Protein AF-A0A520H665-F1 (afdb_monomer_lite)

pLDDT: mean 71.37, std 11.19, range [37.34, 89.44]

Sequence (104 aa):
MSDFVAGIAARHDAAALAMRAAFPVAARFAPADLRLRAATRGPVSSRAQTAGPKHFSPADPGINPTAGWDPMDADAEPSGFIDPLAAAHADGYAAASGSMNPDG

Radius of gyration: 27.1 Å; chains: 1; bounding box: 51×68×56 Å

Foldseek 3Di:
DDPPDDDPVVVVVVVVVVVCVVCVPDDDPDPDPVVVVCVVDPPPDPPPDPDDPPDDQDPDNPDDVCVVPDPPPPPDDDDDDDDPVVVVVVVVVVVVVVPPDPDD

Secondary structure (DSSP, 8-state):
-------HHHHHHHHHHHHHHHS---S------HHHHHHHS--S------SS------S-TT--TTTT--TT-TTPPPPPPP-HHHHHHHHHHHHHHTT--S--

Structure (mmCIF, N/CA/C/O backbone):
data_AF-A0A520H665-F1
#
_entry.id   AF-A0A520H665-F1
#
loop_
_atom_site.group_PDB
_atom_site.id
_atom_site.type_symbol
_atom_site.label_atom_id
_atom_site.label_alt_id
_atom_site.label_comp_id
_atom_site.label_asym_id
_atom_site.label_entity_id
_atom_site.label_seq_id
_atom_site.pdbx_PDB_ins_code
_atom_site.Cartn_x
_atom_site.Cartn_y
_atom_site.Cartn_z
_atom_site.occupancy
_atom_site.B_iso_or_equiv
_atom_site.auth_seq_id
_atom_site.auth_comp_id
_atom_site.auth_asym_id
_atom_site.auth_atom_id
_atom_site.pdbx_PDB_model_num
ATOM 1 N N . MET A 1 1 ? 29.402 -38.391 -32.158 1.00 37.34 1 MET A N 1
ATOM 2 C CA . MET A 1 1 ? 29.664 -38.014 -30.757 1.00 37.34 1 MET A CA 1
ATOM 3 C C . MET A 1 1 ? 28.511 -37.146 -30.291 1.00 37.34 1 MET A C 1
ATOM 5 O O . MET A 1 1 ? 28.258 -36.130 -30.918 1.00 37.34 1 MET A O 1
ATOM 9 N N . SER A 1 2 ? 27.751 -37.598 -29.299 1.00 54.31 2 SER A N 1
ATOM 10 C CA . SER A 1 2 ? 26.657 -36.842 -28.684 1.00 54.31 2 SER A CA 1
ATOM 11 C C . SER A 1 2 ? 27.227 -35.932 -27.597 1.00 54.31 2 SER A C 1
ATOM 13 O O . SER A 1 2 ? 27.725 -36.445 -26.594 1.00 54.31 2 SER A O 1
ATOM 15 N N . ASP A 1 3 ? 27.151 -34.616 -27.788 1.00 65.38 3 ASP A N 1
ATOM 16 C CA . ASP A 1 3 ? 27.547 -33.644 -26.768 1.00 65.38 3 ASP A CA 1
ATOM 17 C C . ASP A 1 3 ? 26.492 -33.621 -25.662 1.00 65.38 3 ASP A C 1
ATOM 19 O O . ASP A 1 3 ? 25.479 -32.924 -25.719 1.00 65.38 3 ASP A O 1
ATOM 23 N N . PHE A 1 4 ? 26.713 -34.452 -24.648 1.00 63.69 4 PHE A N 1
ATOM 24 C CA . PHE A 1 4 ? 25.998 -34.363 -23.387 1.00 63.69 4 PHE A CA 1
ATOM 25 C C . PHE A 1 4 ? 26.362 -33.030 -22.722 1.00 63.69 4 PHE A C 1
ATOM 27 O O . PHE A 1 4 ? 27.456 -32.866 -22.183 1.00 63.69 4 PHE A O 1
ATOM 34 N N . VAL A 1 5 ? 25.446 -32.063 -22.773 1.00 63.03 5 VAL A N 1
ATOM 35 C CA . VAL A 1 5 ? 25.595 -30.792 -22.059 1.00 63.03 5 VAL A CA 1
ATOM 36 C C . VAL A 1 5 ? 25.197 -31.022 -20.607 1.00 63.03 5 VAL A C 1
ATOM 38 O O . VAL A 1 5 ? 24.016 -31.091 -20.264 1.00 63.03 5 VAL A O 1
ATOM 41 N N . ALA A 1 6 ? 26.199 -31.179 -19.748 1.00 58.31 6 ALA A N 1
ATOM 42 C CA . ALA A 1 6 ? 25.980 -31.292 -18.319 1.00 58.31 6 ALA A CA 1
ATOM 43 C C . ALA A 1 6 ? 25.368 -29.998 -17.755 1.00 58.31 6 ALA A C 1
ATOM 45 O O . ALA A 1 6 ? 25.927 -28.912 -17.892 1.00 58.31 6 ALA A O 1
ATOM 46 N N . GLY A 1 7 ? 24.270 -30.160 -17.015 1.00 48.03 7 GLY A N 1
ATOM 47 C CA . GLY A 1 7 ? 23.955 -29.312 -15.874 1.00 48.03 7 GLY A CA 1
ATOM 48 C C . GLY A 1 7 ? 23.041 -28.127 -16.161 1.00 48.03 7 GLY A C 1
ATOM 49 O O . GLY A 1 7 ? 23.341 -27.232 -16.943 1.00 48.03 7 GLY A O 1
ATOM 50 N N . ILE A 1 8 ? 21.962 -28.067 -15.383 1.00 55.09 8 ILE A N 1
ATOM 51 C CA . ILE A 1 8 ? 21.081 -26.909 -15.163 1.00 55.09 8 ILE A CA 1
ATOM 52 C C . ILE A 1 8 ? 21.864 -25.578 -15.031 1.00 55.09 8 ILE A C 1
ATOM 54 O O . ILE A 1 8 ? 21.346 -24.531 -15.409 1.00 55.09 8 ILE A O 1
ATOM 58 N N . ALA A 1 9 ? 23.127 -25.621 -14.587 1.00 56.25 9 ALA A N 1
ATOM 59 C CA . ALA A 1 9 ? 24.052 -24.488 -14.543 1.00 56.25 9 ALA A CA 1
ATOM 60 C C . ALA A 1 9 ? 24.290 -23.808 -15.910 1.00 56.25 9 ALA A C 1
ATOM 62 O O . ALA A 1 9 ? 24.184 -22.590 -16.000 1.00 56.25 9 ALA A O 1
ATOM 63 N N . ALA A 1 10 ? 24.501 -24.563 -16.996 1.00 55.84 10 ALA A N 1
ATOM 64 C CA . ALA A 1 10 ? 24.707 -23.972 -18.325 1.00 55.84 10 ALA A CA 1
ATOM 65 C C . ALA A 1 10 ? 23.440 -23.262 -18.845 1.00 55.84 10 ALA A C 1
ATOM 67 O O . ALA A 1 10 ? 23.511 -22.235 -19.521 1.00 55.84 10 ALA A O 1
ATOM 68 N N . ARG A 1 11 ? 22.254 -23.775 -18.481 1.00 59.81 11 ARG A N 1
ATOM 69 C CA . ARG A 1 11 ? 20.965 -23.136 -18.794 1.00 59.81 11 ARG A CA 1
ATOM 70 C C . ARG A 1 11 ? 20.741 -21.874 -17.960 1.00 59.81 11 ARG A C 1
ATOM 72 O O . ARG A 1 11 ? 20.143 -20.926 -18.462 1.00 59.81 11 ARG A O 1
ATOM 79 N N . HIS A 1 12 ? 21.214 -21.862 -16.716 1.00 64.69 12 HIS A N 1
ATOM 80 C CA . HIS A 1 12 ? 21.139 -20.698 -15.840 1.00 64.69 12 HIS A CA 1
ATOM 81 C C . HIS A 1 12 ? 21.954 -19.526 -16.400 1.00 64.69 12 HIS A C 1
ATOM 83 O O . HIS A 1 12 ? 21.441 -18.413 -16.462 1.00 64.69 12 HIS A O 1
ATOM 89 N N . ASP A 1 13 ? 23.164 -19.777 -16.903 1.00 70.12 13 ASP A N 1
ATOM 90 C CA . ASP A 1 13 ? 23.991 -18.728 -17.512 1.00 70.12 13 ASP A CA 1
ATOM 91 C C . ASP A 1 13 ? 23.361 -18.169 -18.795 1.00 70.12 13 ASP A C 1
ATOM 93 O O . ASP A 1 13 ? 23.298 -16.953 -18.987 1.00 70.12 13 ASP A O 1
ATOM 97 N N . ALA A 1 14 ? 22.802 -19.039 -19.642 1.00 75.00 14 ALA A N 1
ATOM 98 C CA . ALA A 1 14 ? 22.069 -18.617 -20.836 1.00 75.00 14 ALA A CA 1
ATOM 99 C C . ALA A 1 14 ? 20.817 -17.786 -20.490 1.00 75.00 14 ALA A C 1
ATOM 101 O O . ALA A 1 14 ? 20.555 -16.762 -21.123 1.00 75.00 14 ALA A O 1
ATOM 102 N N . ALA A 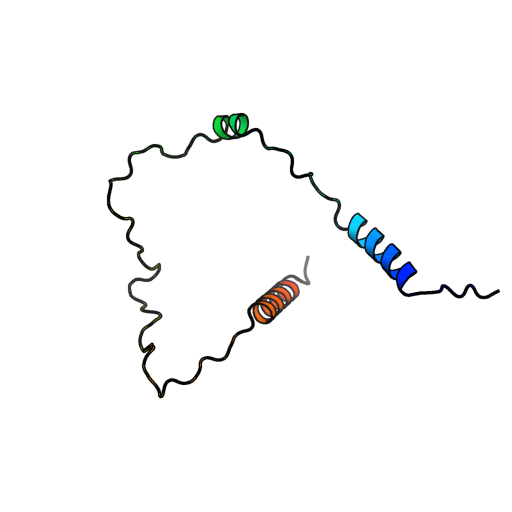1 15 ? 20.064 -18.187 -19.461 1.00 74.50 15 ALA A N 1
ATOM 103 C CA . ALA A 1 15 ? 18.899 -17.447 -18.981 1.00 74.50 15 ALA A CA 1
ATOM 104 C C . ALA A 1 15 ? 19.287 -16.091 -18.367 1.00 74.50 15 ALA A C 1
ATOM 106 O O . ALA A 1 15 ? 18.628 -15.085 -18.633 1.00 74.50 15 ALA A O 1
ATOM 107 N N . ALA A 1 16 ? 20.383 -16.035 -17.607 1.00 77.06 16 ALA A N 1
ATOM 108 C CA . ALA A 1 16 ? 20.905 -14.800 -17.030 1.00 77.06 16 ALA A CA 1
ATOM 109 C C . ALA A 1 16 ? 21.358 -13.809 -18.116 1.00 77.06 16 ALA A C 1
ATOM 111 O O . ALA A 1 16 ? 21.067 -12.613 -18.028 1.00 77.06 16 ALA A O 1
ATOM 112 N N . LEU A 1 17 ? 22.018 -14.298 -19.172 1.00 80.12 17 LEU A N 1
ATOM 113 C CA . LEU A 1 17 ? 22.401 -13.482 -20.325 1.00 80.12 17 LEU A CA 1
ATOM 114 C C . LEU A 1 17 ? 21.178 -12.963 -21.092 1.00 80.12 17 LEU A C 1
ATOM 116 O O . LEU A 1 17 ? 21.130 -11.777 -21.420 1.00 80.12 17 LEU A O 1
ATOM 120 N N . ALA A 1 18 ? 20.170 -13.809 -21.320 1.00 81.56 18 ALA A N 1
ATOM 121 C CA . ALA A 1 18 ? 18.927 -13.410 -21.980 1.00 81.56 18 ALA A CA 1
ATOM 122 C C . ALA A 1 18 ? 18.159 -12.348 -21.174 1.00 81.56 18 ALA A C 1
ATOM 124 O O . ALA A 1 18 ? 17.707 -11.354 -21.738 1.00 81.56 18 ALA A O 1
ATOM 125 N N . MET A 1 19 ? 18.070 -12.502 -19.849 1.00 77.56 19 MET A N 1
ATOM 126 C CA . MET A 1 19 ? 17.414 -11.529 -18.972 1.00 77.56 19 MET A CA 1
ATOM 127 C C . MET A 1 19 ? 18.165 -10.190 -18.952 1.00 77.56 19 MET A C 1
ATOM 129 O O . MET A 1 19 ? 17.548 -9.132 -19.052 1.00 77.56 19 MET A O 1
ATOM 133 N N . ARG A 1 20 ? 19.502 -10.215 -18.898 1.00 75.88 20 ARG A N 1
ATOM 134 C CA . ARG A 1 20 ? 20.325 -8.998 -18.954 1.00 75.88 20 ARG A CA 1
ATOM 135 C C . ARG A 1 20 ? 20.215 -8.269 -20.297 1.00 75.88 20 ARG A C 1
ATOM 137 O O . ARG A 1 20 ? 20.311 -7.045 -20.321 1.00 75.88 20 ARG A O 1
ATOM 144 N N . ALA A 1 21 ? 20.013 -8.999 -21.392 1.00 78.69 21 ALA A N 1
ATOM 145 C CA . ALA A 1 21 ? 19.762 -8.416 -22.708 1.00 78.69 21 ALA A CA 1
ATOM 146 C C . ALA A 1 21 ? 18.341 -7.838 -22.833 1.00 78.69 21 ALA A C 1
ATOM 148 O O . ALA A 1 21 ? 18.167 -6.795 -23.459 1.00 78.69 21 ALA A O 1
ATOM 149 N N . ALA A 1 22 ? 17.342 -8.484 -22.222 1.00 81.00 22 ALA A N 1
ATOM 150 C CA . ALA A 1 22 ? 15.944 -8.048 -22.243 1.00 81.00 22 ALA A CA 1
ATOM 151 C C . ALA A 1 22 ? 15.682 -6.807 -21.374 1.00 81.00 22 ALA A C 1
ATOM 153 O O . ALA A 1 22 ? 14.839 -5.981 -21.714 1.00 81.00 22 ALA A O 1
ATOM 154 N N . PHE A 1 23 ? 16.428 -6.657 -20.276 1.00 79.94 23 PHE A N 1
ATOM 155 C CA . PHE A 1 23 ? 16.375 -5.496 -19.389 1.00 79.94 23 PHE A CA 1
ATOM 156 C C . PHE A 1 23 ? 17.701 -4.730 -19.446 1.00 79.94 23 PHE A C 1
ATOM 158 O O . PHE A 1 23 ? 18.482 -4.782 -18.488 1.00 79.94 23 PHE A O 1
ATOM 165 N N . PRO A 1 24 ? 17.998 -4.016 -20.552 1.00 72.94 24 PRO A N 1
ATOM 166 C CA . PRO A 1 24 ? 19.141 -3.120 -20.559 1.00 72.94 24 PRO A CA 1
ATOM 167 C C . PRO A 1 24 ? 18.948 -2.135 -19.405 1.00 72.94 24 PRO A C 1
ATOM 169 O O . PRO A 1 24 ? 17.906 -1.487 -19.311 1.00 72.94 24 PRO A O 1
ATOM 172 N N . VAL A 1 25 ? 19.924 -2.059 -18.495 1.00 72.88 25 VAL A N 1
ATOM 173 C CA . VAL A 1 25 ? 19.870 -1.139 -17.352 1.00 72.88 25 VAL A CA 1
ATOM 174 C C . VAL A 1 25 ? 19.873 0.285 -17.902 1.00 72.88 25 VAL A C 1
ATOM 176 O O . VAL A 1 25 ? 20.925 0.872 -18.168 1.00 72.88 25 VAL A O 1
ATOM 179 N N . ALA A 1 26 ? 18.679 0.826 -18.129 1.00 67.31 26 ALA A N 1
ATOM 180 C CA . ALA A 1 26 ? 18.481 2.202 -18.521 1.00 67.31 26 ALA A CA 1
ATOM 181 C C . ALA A 1 26 ? 18.889 3.070 -17.332 1.00 67.31 26 ALA A C 1
ATOM 183 O O . ALA A 1 26 ? 18.257 3.025 -16.285 1.00 67.31 26 ALA A O 1
ATOM 184 N N . ALA A 1 27 ? 19.981 3.812 -17.518 1.00 66.38 27 ALA A N 1
ATOM 185 C CA . ALA A 1 27 ? 20.578 4.736 -16.563 1.00 66.38 27 ALA A CA 1
ATOM 186 C C . ALA A 1 27 ? 20.855 4.142 -15.164 1.00 66.38 27 ALA A 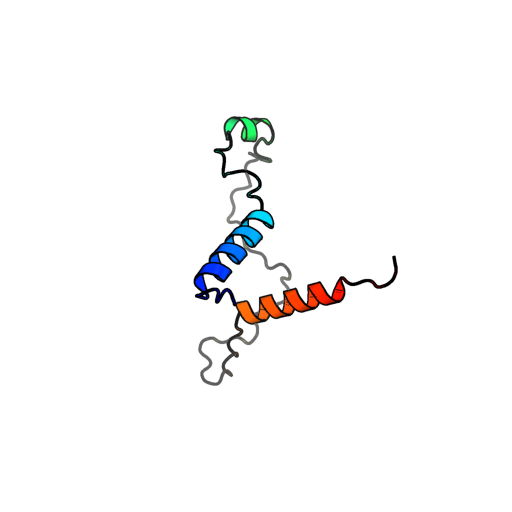C 1
ATOM 188 O O . ALA A 1 27 ? 19.984 3.964 -14.318 1.00 66.38 27 ALA A O 1
ATOM 189 N N . ARG A 1 28 ? 22.147 3.954 -14.872 1.00 67.12 28 ARG A N 1
ATOM 190 C CA . ARG A 1 28 ? 22.667 3.903 -13.497 1.00 67.12 28 ARG A CA 1
ATOM 191 C C . ARG A 1 28 ? 22.016 4.992 -12.634 1.00 67.12 28 ARG A C 1
ATOM 193 O O . ARG A 1 28 ? 21.807 6.101 -13.128 1.00 67.12 28 ARG A O 1
ATOM 200 N N . PHE A 1 29 ? 21.778 4.703 -11.352 1.00 66.50 29 PHE A N 1
ATOM 201 C CA . PHE A 1 29 ? 21.451 5.720 -10.350 1.00 66.50 29 PHE A CA 1
ATOM 202 C C . PHE A 1 29 ? 22.608 6.729 -10.301 1.00 66.50 29 PHE A C 1
ATOM 204 O O . PHE A 1 29 ? 23.620 6.522 -9.637 1.00 66.50 29 PHE A O 1
ATOM 211 N N . ALA A 1 30 ? 22.518 7.774 -11.119 1.00 70.75 30 ALA A N 1
ATOM 212 C CA . ALA A 1 30 ? 23.470 8.863 -11.139 1.00 70.75 30 ALA A CA 1
ATOM 213 C C . ALA A 1 30 ? 23.032 9.857 -10.060 1.00 70.75 30 ALA A C 1
ATOM 215 O O . ALA A 1 30 ? 21.839 10.172 -9.997 1.00 70.75 30 ALA A O 1
ATOM 216 N N . PRO A 1 31 ? 23.952 10.363 -9.221 1.00 71.94 31 PRO A N 1
ATOM 217 C CA . PRO A 1 31 ? 23.637 11.447 -8.306 1.00 71.94 31 PRO A CA 1
ATOM 218 C C . PRO A 1 31 ? 23.005 12.592 -9.099 1.00 71.94 31 PRO A C 1
ATOM 220 O O . PRO A 1 31 ? 23.641 13.181 -9.973 1.00 71.94 31 PRO A O 1
ATOM 223 N N . ALA A 1 32 ? 21.727 12.862 -8.848 1.00 71.62 32 ALA A N 1
ATOM 224 C CA . ALA A 1 32 ? 21.060 13.993 -9.464 1.00 71.62 32 ALA A CA 1
ATOM 225 C C . ALA A 1 32 ? 21.595 15.269 -8.811 1.00 71.62 32 ALA A C 1
ATOM 227 O O . ALA A 1 32 ? 21.591 15.379 -7.584 1.00 71.62 32 ALA A O 1
ATOM 228 N N . ASP A 1 33 ? 22.021 16.242 -9.616 1.00 75.94 33 ASP A N 1
ATOM 229 C CA . ASP A 1 33 ? 22.357 17.557 -9.084 1.00 75.94 33 ASP A CA 1
ATOM 230 C C . ASP A 1 33 ? 21.074 18.233 -8.577 1.00 75.94 33 ASP A C 1
AT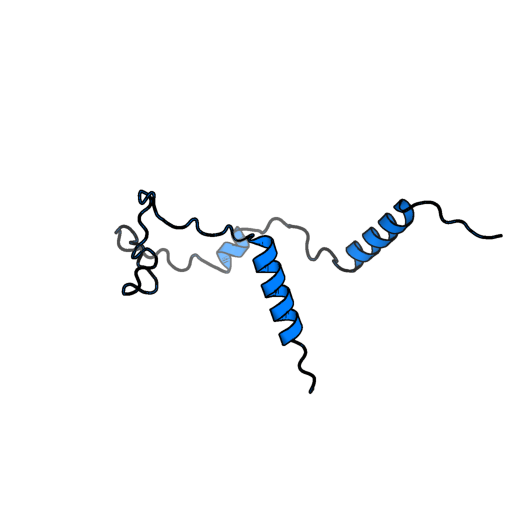OM 232 O O . ASP A 1 33 ? 20.231 18.719 -9.341 1.00 75.94 3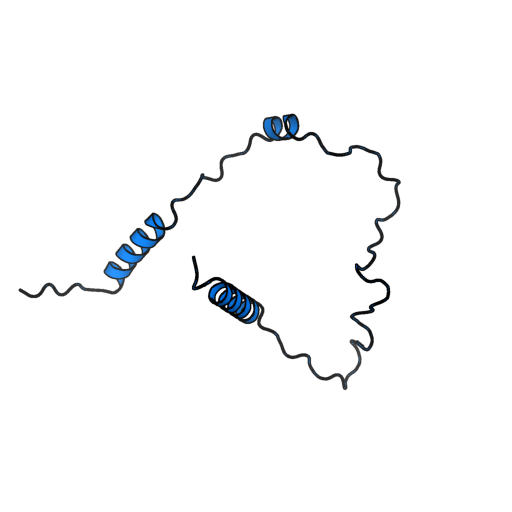3 ASP A O 1
ATOM 236 N N . LEU A 1 34 ? 20.912 18.226 -7.254 1.00 72.75 34 LEU A N 1
ATOM 237 C CA . LEU A 1 34 ? 19.759 18.805 -6.575 1.00 72.75 34 LEU A CA 1
ATOM 238 C C . LEU A 1 34 ? 19.659 20.315 -6.818 1.00 72.75 34 LEU A C 1
ATOM 240 O O . LEU A 1 34 ? 18.545 20.841 -6.836 1.00 72.75 34 LEU A O 1
ATOM 244 N N . ARG A 1 35 ? 20.783 21.010 -7.063 1.00 75.12 35 ARG A N 1
ATOM 245 C CA . ARG A 1 35 ? 20.779 22.447 -7.375 1.00 75.12 35 ARG A CA 1
ATOM 246 C C . ARG A 1 35 ? 20.159 22.705 -8.743 1.00 75.12 35 ARG A C 1
ATOM 248 O O . ARG A 1 35 ? 19.326 23.598 -8.874 1.00 75.12 35 ARG A O 1
ATOM 255 N N . LEU A 1 36 ? 20.488 21.877 -9.734 1.00 74.25 36 LEU A N 1
ATOM 256 C CA . LEU A 1 36 ? 19.922 21.970 -11.083 1.00 74.25 36 LEU A CA 1
ATOM 257 C C . LEU A 1 36 ? 18.409 21.673 -11.094 1.00 74.25 36 LEU A C 1
ATOM 259 O O . LEU A 1 36 ? 17.630 22.329 -11.791 1.00 74.25 36 LEU A O 1
ATOM 263 N N . ARG A 1 37 ? 17.970 20.713 -10.269 1.00 66.88 37 ARG A N 1
ATOM 264 C CA . ARG A 1 37 ? 16.549 20.368 -10.091 1.00 66.88 37 ARG A CA 1
ATOM 265 C C . ARG A 1 37 ? 15.767 21.472 -9.371 1.00 66.88 37 ARG A C 1
ATOM 267 O O . ARG A 1 37 ? 14.649 21.784 -9.770 1.00 66.88 37 ARG A O 1
ATOM 274 N N . ALA A 1 38 ? 16.355 22.081 -8.343 1.00 68.94 38 ALA A N 1
ATOM 275 C CA . ALA A 1 38 ? 15.751 23.206 -7.634 1.00 68.94 38 ALA A CA 1
ATOM 276 C C . ALA A 1 38 ? 15.631 24.461 -8.518 1.00 68.94 38 ALA A C 1
ATOM 278 O O . ALA A 1 38 ? 14.682 25.225 -8.363 1.00 68.94 38 ALA A O 1
ATOM 279 N N . ALA A 1 39 ? 16.551 24.651 -9.471 1.00 69.75 39 ALA A N 1
ATOM 280 C CA . ALA A 1 39 ? 16.518 25.772 -10.411 1.00 69.75 39 ALA A CA 1
ATOM 281 C C . ALA A 1 39 ? 15.405 25.651 -11.470 1.00 69.75 39 ALA A C 1
ATOM 283 O O . ALA A 1 39 ? 14.850 26.660 -11.896 1.00 69.75 39 ALA A O 1
ATOM 284 N N . THR A 1 40 ? 15.060 24.429 -11.890 1.00 65.75 40 THR A N 1
ATOM 285 C CA . THR A 1 40 ? 14.011 24.167 -12.900 1.00 65.75 40 THR A CA 1
ATOM 286 C C . THR A 1 40 ? 12.623 23.975 -12.294 1.00 65.75 40 THR A C 1
ATOM 288 O O . THR A 1 40 ? 11.616 24.249 -12.944 1.00 65.75 40 THR A O 1
ATOM 291 N N . ARG A 1 41 ? 12.551 23.527 -11.037 1.00 60.97 41 ARG A N 1
ATOM 292 C CA . ARG A 1 41 ? 11.309 23.353 -10.284 1.00 60.97 41 ARG A CA 1
ATOM 293 C C . ARG A 1 41 ? 11.502 23.961 -8.899 1.00 60.97 41 ARG A C 1
ATOM 295 O O . ARG A 1 41 ? 11.784 23.259 -7.929 1.00 60.97 41 ARG A O 1
ATOM 302 N N . GLY A 1 42 ? 11.367 25.284 -8.820 1.00 58.44 42 GLY A N 1
ATOM 303 C CA . GLY A 1 42 ? 11.257 25.964 -7.532 1.00 58.44 42 GLY A CA 1
ATOM 304 C C . GLY A 1 42 ? 10.108 25.355 -6.713 1.00 58.44 42 GLY A C 1
ATOM 305 O O . GLY A 1 42 ? 9.162 24.816 -7.301 1.00 58.44 42 GLY A O 1
ATOM 306 N N . PRO A 1 43 ? 10.166 25.386 -5.370 1.00 60.62 43 PRO A N 1
ATOM 307 C CA . PRO A 1 43 ? 9.070 24.896 -4.547 1.00 60.62 43 PRO A CA 1
ATOM 308 C C . PRO A 1 43 ? 7.777 25.618 -4.943 1.00 60.62 43 PRO A C 1
ATOM 310 O O . PRO A 1 43 ? 7.629 26.824 -4.750 1.00 60.62 43 PRO A O 1
ATOM 313 N N . VAL A 1 44 ? 6.835 24.871 -5.523 1.00 60.19 44 VAL A N 1
ATOM 314 C CA . VAL A 1 44 ? 5.461 25.322 -5.745 1.00 60.19 44 VAL A CA 1
ATOM 315 C C . VAL A 1 44 ? 4.840 25.549 -4.369 1.00 60.19 44 VAL A C 1
ATOM 317 O O . VAL A 1 44 ? 4.407 24.619 -3.698 1.00 60.19 44 VAL A O 1
ATOM 320 N N . SER A 1 45 ? 4.843 26.814 -3.954 1.00 55.34 45 SER A N 1
ATOM 321 C CA . SER A 1 45 ? 4.352 27.359 -2.687 1.00 55.34 45 SER A CA 1
ATOM 322 C C . SER A 1 45 ? 5.286 27.219 -1.472 1.00 55.34 45 SER A C 1
ATOM 324 O O . SER A 1 45 ? 5.180 26.317 -0.652 1.00 55.34 45 SER A O 1
ATOM 326 N N . SER A 1 46 ? 6.101 28.251 -1.248 1.00 58.84 46 SER A N 1
ATOM 327 C CA . SER A 1 46 ? 6.413 28.729 0.108 1.00 58.84 46 SER A CA 1
ATOM 328 C C . SER A 1 46 ? 5.331 29.707 0.596 1.00 58.84 46 SER A C 1
ATOM 330 O O . SER A 1 46 ? 5.625 30.731 1.212 1.00 58.84 46 SER A O 1
ATOM 332 N N . ARG A 1 47 ? 4.062 29.456 0.252 1.00 58.69 47 ARG A N 1
ATOM 333 C CA . ARG A 1 47 ? 2.955 30.247 0.786 1.00 58.69 47 ARG A CA 1
ATOM 334 C C . ARG A 1 47 ? 2.718 29.726 2.196 1.00 58.69 47 ARG A C 1
ATOM 336 O O . ARG A 1 47 ? 2.550 28.520 2.355 1.00 58.69 47 ARG A O 1
ATOM 343 N N . ALA A 1 48 ? 2.753 30.604 3.197 1.00 60.84 48 ALA A N 1
ATOM 344 C CA . ALA A 1 48 ? 2.410 30.240 4.565 1.00 60.84 48 ALA A CA 1
ATOM 345 C C . ALA A 1 48 ? 1.027 29.571 4.551 1.00 60.84 48 ALA A C 1
ATOM 347 O O . ALA A 1 48 ? 0.016 30.220 4.282 1.00 60.84 48 ALA A O 1
ATOM 348 N N . GLN A 1 49 ? 1.004 28.250 4.730 1.00 62.31 49 GLN A N 1
ATOM 349 C CA . GLN A 1 49 ? -0.230 27.496 4.892 1.00 62.31 49 GLN A CA 1
ATOM 350 C C . GLN A 1 49 ? -0.777 27.914 6.252 1.00 62.31 49 GLN A C 1
ATOM 352 O O . GLN A 1 49 ? -0.046 27.841 7.240 1.00 62.31 49 GLN A O 1
ATOM 357 N N . THR A 1 50 ? -2.011 28.421 6.289 1.00 63.44 50 THR A N 1
ATOM 358 C CA . THR A 1 50 ? -2.701 28.803 7.524 1.00 63.44 50 THR A CA 1
ATOM 359 C C . THR A 1 50 ? -2.515 27.685 8.545 1.00 63.44 50 THR A C 1
ATOM 361 O O . THR A 1 50 ? -2.893 26.543 8.290 1.00 63.44 50 THR A O 1
ATOM 364 N N . ALA A 1 51 ? -1.827 28.000 9.641 1.00 66.50 51 ALA A N 1
ATOM 365 C CA . ALA A 1 51 ? -1.370 27.038 10.629 1.00 66.50 51 ALA A CA 1
ATOM 366 C C . ALA A 1 51 ? -2.561 26.487 11.423 1.00 66.50 51 ALA A C 1
ATOM 368 O O . ALA A 1 51 ? -2.933 27.009 12.469 1.00 66.50 51 ALA A O 1
ATOM 369 N N . GLY A 1 52 ? -3.167 25.432 10.897 1.00 67.81 52 GLY A N 1
ATOM 370 C CA . GLY A 1 52 ? -4.050 24.529 11.616 1.00 67.81 52 GLY A CA 1
ATOM 371 C C . GLY A 1 52 ? -3.628 23.093 11.306 1.00 67.81 52 GLY A C 1
ATOM 372 O O . GLY A 1 52 ? -3.038 22.852 10.246 1.00 67.81 52 GLY A O 1
ATOM 373 N N . PRO A 1 53 ? -3.867 22.131 12.210 1.00 71.38 53 PRO A N 1
ATOM 374 C CA . PRO A 1 53 ? -3.624 20.729 11.903 1.00 71.38 53 PRO A CA 1
ATOM 375 C C . PRO A 1 53 ? -4.382 20.364 10.623 1.00 71.38 53 PRO A C 1
ATOM 377 O O . PRO A 1 53 ? -5.571 20.642 10.484 1.00 71.38 53 PRO A O 1
ATOM 380 N N . LYS A 1 54 ? -3.678 19.776 9.650 1.00 71.56 54 LYS A N 1
ATOM 381 C CA . LYS A 1 54 ? -4.318 19.215 8.458 1.00 71.56 54 LYS A CA 1
ATOM 382 C C . LYS A 1 54 ? -5.189 18.058 8.926 1.00 71.56 54 LYS A C 1
ATOM 384 O O . LYS A 1 54 ? -4.681 16.974 9.196 1.00 71.56 54 LYS A O 1
ATOM 389 N N . HIS A 1 55 ? -6.481 18.311 9.081 1.00 73.56 55 HIS A N 1
ATOM 390 C CA . HIS A 1 55 ? -7.435 17.273 9.424 1.00 73.56 55 HIS A CA 1
ATOM 391 C C . HIS A 1 55 ? -7.595 16.352 8.217 1.00 73.56 55 HIS A C 1
ATOM 393 O O . HIS A 1 55 ? -7.880 16.803 7.107 1.00 73.56 55 HIS A O 1
ATOM 399 N N . PHE A 1 56 ? -7.377 15.058 8.431 1.00 75.19 56 PHE A N 1
ATOM 400 C CA . PHE A 1 56 ? -7.750 14.047 7.458 1.00 75.19 56 PHE A CA 1
ATOM 401 C C . PHE A 1 56 ? -9.274 14.077 7.321 1.00 75.19 56 PHE A C 1
ATOM 403 O O . PHE A 1 56 ? -9.990 13.852 8.294 1.00 75.19 56 PHE A O 1
ATOM 410 N N . SER A 1 57 ? -9.759 14.406 6.128 1.00 72.12 57 SER A N 1
ATOM 411 C CA . SER A 1 57 ? -11.161 14.224 5.759 1.00 72.12 57 SER A CA 1
ATOM 412 C C . SER A 1 57 ? -11.213 13.034 4.804 1.00 72.12 57 SER A C 1
ATOM 414 O O . SER A 1 57 ? -10.488 13.064 3.804 1.00 72.12 57 SER A O 1
ATOM 416 N N . PRO A 1 58 ? -11.999 11.983 5.102 1.00 77.12 58 PRO A N 1
ATOM 417 C CA . PRO A 1 58 ? -12.210 10.884 4.168 1.00 77.12 58 PRO A CA 1
ATOM 418 C C . PRO A 1 58 ? -12.693 11.401 2.808 1.00 77.12 58 PRO A C 1
ATOM 420 O O . PRO A 1 58 ? -13.374 12.425 2.748 1.00 77.12 58 PRO A O 1
ATOM 423 N N . ALA A 1 59 ? -12.362 10.680 1.732 1.00 80.44 59 ALA A N 1
ATOM 424 C CA . ALA A 1 59 ? -12.824 11.017 0.383 1.00 80.44 59 ALA A CA 1
ATOM 425 C C . ALA A 1 59 ? -14.360 11.082 0.305 1.00 80.44 59 ALA A C 1
ATOM 427 O O . ALA A 1 59 ? -14.896 11.977 -0.342 1.00 80.44 59 ALA A O 1
ATOM 428 N N . ASP A 1 60 ? -15.039 10.207 1.054 1.00 80.50 60 ASP A N 1
ATOM 429 C CA . ASP A 1 60 ? -16.494 10.141 1.162 1.00 80.50 60 ASP A CA 1
ATOM 430 C C . ASP A 1 60 ? -16.930 10.265 2.633 1.00 80.50 60 ASP A C 1
ATOM 432 O O . ASP A 1 60 ? -17.024 9.264 3.341 1.00 80.50 60 ASP A O 1
ATOM 436 N N . PRO A 1 61 ? -17.223 11.482 3.131 1.00 77.19 61 PRO A N 1
ATOM 437 C CA . PRO A 1 61 ? -17.563 11.705 4.541 1.00 77.19 61 PRO A CA 1
ATOM 438 C C . PRO A 1 61 ? -18.865 11.028 4.990 1.00 77.19 61 PRO A C 1
ATOM 440 O O . PRO A 1 61 ? -19.069 10.809 6.180 1.00 77.19 61 PRO A O 1
ATOM 443 N N . GLY A 1 62 ? -19.763 10.735 4.044 1.00 85.25 62 GLY A N 1
ATOM 444 C CA . GLY A 1 62 ? -21.025 10.037 4.303 1.00 85.25 62 GLY A CA 1
ATOM 445 C C . GLY A 1 62 ? -20.888 8.515 4.350 1.00 85.25 62 GLY A C 1
ATOM 446 O O . GLY A 1 62 ? -21.836 7.837 4.740 1.00 85.25 62 GLY A O 1
ATOM 447 N N . ILE A 1 63 ? -19.732 7.976 3.960 1.00 84.06 63 ILE A N 1
ATOM 448 C CA . ILE A 1 63 ? -19.459 6.544 3.994 1.00 84.06 63 ILE A CA 1
ATOM 449 C C . ILE A 1 63 ? -18.547 6.288 5.184 1.00 84.06 63 ILE A C 1
ATOM 451 O O . ILE A 1 63 ? -17.403 6.731 5.221 1.00 84.06 63 ILE A O 1
ATOM 455 N N . ASN A 1 64 ? -19.064 5.556 6.167 1.00 80.56 64 ASN A N 1
ATOM 456 C CA . ASN A 1 64 ? -18.254 5.042 7.256 1.00 80.56 64 ASN A CA 1
ATOM 457 C C . ASN A 1 64 ? -17.828 3.601 6.918 1.00 80.56 64 ASN A C 1
ATOM 459 O O . ASN A 1 64 ? -18.618 2.682 7.143 1.00 80.56 64 ASN A O 1
ATOM 463 N N . PRO A 1 65 ? -16.612 3.375 6.385 1.00 76.50 65 PRO A N 1
ATOM 464 C CA . PRO A 1 65 ? -16.153 2.037 6.016 1.00 76.50 65 PRO A CA 1
ATOM 465 C C . PRO A 1 65 ? -15.978 1.107 7.223 1.00 76.50 65 PRO A C 1
ATOM 467 O O . PRO A 1 65 ? -15.884 -0.100 7.040 1.00 76.50 65 PRO A O 1
ATOM 470 N N . THR A 1 66 ? -15.941 1.645 8.446 1.00 81.31 66 THR A N 1
ATOM 471 C CA . THR A 1 66 ? -15.841 0.860 9.684 1.00 81.31 66 THR A CA 1
ATOM 472 C C . THR A 1 66 ? -17.181 0.748 10.412 1.00 81.31 66 THR A C 1
ATOM 474 O O . THR A 1 66 ? -17.215 0.388 11.587 1.00 81.31 66 THR A O 1
ATOM 477 N N . ALA A 1 67 ? -18.301 1.090 9.766 1.00 82.81 67 ALA A N 1
ATOM 478 C CA . ALA A 1 67 ? -19.621 0.882 10.351 1.00 82.81 67 ALA A CA 1
ATOM 479 C C . ALA A 1 67 ? -19.851 -0.614 10.628 1.00 82.81 67 ALA A C 1
ATOM 481 O O . ALA A 1 67 ? -19.702 -1.440 9.733 1.00 82.81 67 ALA A O 1
ATOM 482 N N . GLY A 1 68 ? -20.214 -0.951 11.868 1.00 81.19 68 GLY A N 1
ATOM 483 C CA . GLY A 1 68 ? -20.416 -2.340 12.296 1.00 81.19 68 GLY A CA 1
ATOM 484 C C . GLY A 1 68 ? -19.130 -3.107 12.616 1.00 81.19 68 GLY A C 1
ATOM 485 O O . GLY A 1 68 ? -19.210 -4.280 12.956 1.00 81.19 68 GLY A O 1
ATOM 486 N N . TRP A 1 69 ? -17.959 -2.467 12.537 1.00 81.81 69 TRP A N 1
ATOM 487 C CA . TRP A 1 69 ? -16.708 -3.067 12.988 1.00 81.81 69 TRP A CA 1
ATOM 488 C C . TRP A 1 69 ? -16.522 -2.817 14.488 1.00 81.81 69 TRP A C 1
ATOM 490 O O . TRP A 1 69 ? -16.268 -1.682 14.900 1.00 81.81 69 TRP A O 1
ATOM 500 N N . ASP A 1 70 ? -16.652 -3.869 15.295 1.00 82.56 70 ASP A N 1
ATOM 501 C CA . ASP A 1 70 ? -16.288 -3.864 16.712 1.00 82.56 70 ASP A CA 1
ATOM 502 C C . ASP A 1 70 ? -15.057 -4.768 16.925 1.00 82.56 70 ASP A C 1
ATOM 504 O O . ASP A 1 70 ? -15.153 -5.985 16.774 1.00 82.56 70 ASP A O 1
ATOM 508 N N . PRO A 1 71 ? -13.884 -4.205 17.271 1.00 78.50 71 PRO A N 1
ATOM 509 C CA . PRO A 1 71 ? -12.670 -4.983 17.529 1.00 78.50 71 PRO A CA 1
ATOM 510 C C . PRO A 1 71 ? -12.774 -5.937 18.722 1.00 78.50 71 PRO A C 1
ATOM 512 O O . PRO A 1 71 ? -11.924 -6.815 18.867 1.00 78.50 71 PRO A O 1
ATOM 515 N N . MET A 1 72 ? -13.739 -5.703 19.613 1.00 86.31 72 MET A N 1
ATOM 516 C CA . MET A 1 72 ? -13.934 -6.455 20.850 1.00 86.31 72 MET A CA 1
ATOM 517 C C . MET A 1 72 ? -15.122 -7.418 20.762 1.00 86.31 72 MET A C 1
ATOM 519 O O . MET A 1 72 ? -15.393 -8.117 21.741 1.00 86.31 72 MET A O 1
ATOM 523 N N . ASP A 1 73 ? -15.813 -7.470 19.621 1.00 84.94 73 ASP A N 1
ATOM 524 C CA . ASP A 1 73 ? -16.875 -8.439 19.381 1.00 84.94 73 ASP A CA 1
ATOM 525 C C . ASP A 1 73 ? -16.270 -9.838 19.222 1.00 84.94 73 ASP A C 1
ATOM 527 O O . ASP A 1 73 ? -15.575 -10.148 18.254 1.00 84.94 73 ASP A O 1
ATOM 531 N N . ALA A 1 74 ? -16.510 -10.677 20.228 1.00 82.19 74 ALA A N 1
ATOM 532 C CA . ALA A 1 74 ? -16.004 -12.041 20.286 1.00 82.19 74 ALA A CA 1
ATOM 533 C C . ALA A 1 74 ? -16.732 -12.991 19.323 1.00 82.19 74 ALA A C 1
ATOM 535 O O . ALA A 1 74 ? -16.195 -14.058 19.020 1.00 82.19 74 ALA A O 1
ATOM 536 N N . ASP A 1 75 ? -17.920 -12.605 18.851 1.00 85.94 75 ASP A N 1
ATOM 537 C CA . ASP A 1 75 ? -18.747 -13.383 17.928 1.00 85.94 75 ASP A CA 1
ATOM 538 C C . ASP A 1 75 ? -18.561 -12.925 16.467 1.00 85.94 75 ASP A C 1
ATOM 540 O O . ASP A 1 75 ? -19.209 -13.449 15.558 1.00 85.94 75 ASP A O 1
ATOM 544 N N . ALA A 1 76 ? -17.664 -11.962 16.219 1.00 80.69 76 ALA A N 1
ATOM 545 C CA . ALA A 1 76 ? -17.361 -11.488 14.878 1.00 80.69 76 ALA A CA 1
ATOM 546 C C . ALA A 1 76 ? -16.732 -12.599 14.020 1.00 80.69 76 ALA A C 1
ATOM 548 O O . ALA A 1 76 ? -15.733 -13.222 14.391 1.00 80.69 76 ALA A O 1
ATOM 549 N N . GLU A 1 77 ? -17.290 -12.805 12.824 1.00 80.38 77 GLU A N 1
ATOM 550 C CA . GLU A 1 77 ? -16.737 -13.744 11.848 1.00 80.38 77 GLU A CA 1
ATOM 551 C C . GLU A 1 77 ? -15.302 -13.338 11.465 1.00 80.38 77 GLU A C 1
ATOM 553 O O . 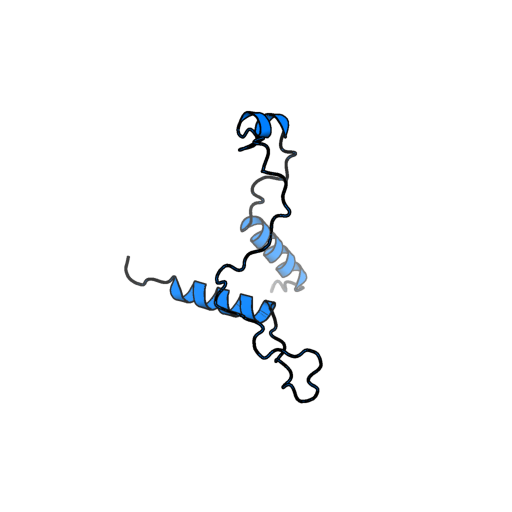GLU A 1 77 ? -15.069 -12.188 11.065 1.00 80.38 77 GLU A O 1
ATOM 558 N N . PRO A 1 78 ? -14.319 -14.256 11.543 1.00 74.31 78 PRO A N 1
ATOM 559 C CA . PRO A 1 78 ? -12.955 -13.961 11.142 1.00 74.31 78 PRO A CA 1
ATOM 560 C C . PRO A 1 78 ? -12.918 -13.541 9.672 1.00 74.31 78 PRO A C 1
ATOM 562 O O . PRO A 1 78 ? -13.265 -14.316 8.778 1.00 74.31 78 PRO A O 1
ATOM 565 N N . SER A 1 79 ? -12.452 -12.321 9.392 1.00 73.56 79 SER A N 1
ATOM 566 C CA . SER A 1 79 ? -12.209 -11.918 8.009 1.00 73.56 79 SER A CA 1
ATOM 567 C C . SER A 1 79 ? -11.151 -12.843 7.404 1.00 73.56 79 SER A C 1
ATOM 569 O O . SER A 1 79 ? -10.063 -12.990 7.969 1.00 73.56 79 SER A O 1
ATOM 571 N N . GLY A 1 80 ? -11.451 -13.458 6.259 1.00 79.81 80 GLY A N 1
ATOM 572 C CA . GL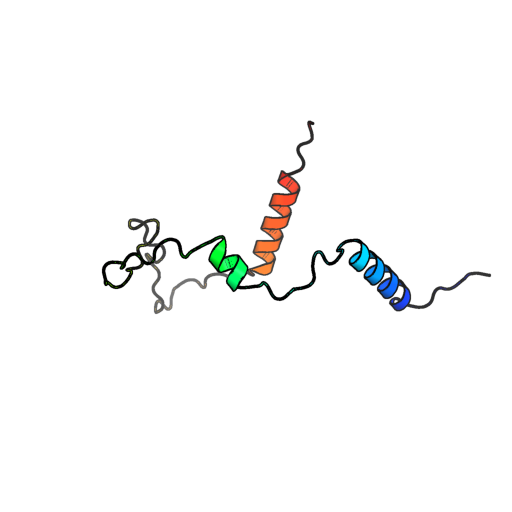Y A 1 80 ? -10.487 -14.291 5.548 1.00 79.81 80 GLY A CA 1
ATOM 573 C C . GLY A 1 80 ? -9.222 -13.499 5.215 1.00 79.81 80 GLY A C 1
ATOM 574 O O . GLY A 1 80 ? -9.298 -12.365 4.740 1.00 79.81 80 GLY A O 1
ATOM 575 N N . PHE A 1 81 ? -8.053 -14.089 5.464 1.00 81.81 81 PHE A N 1
ATOM 576 C CA . PHE A 1 81 ? -6.790 -13.498 5.033 1.00 81.81 81 PHE A CA 1
ATOM 577 C C . PHE A 1 81 ? -6.768 -13.411 3.504 1.00 81.81 81 PHE A C 1
ATOM 579 O O . PHE A 1 81 ? -6.865 -14.428 2.816 1.00 81.81 81 PHE A O 1
ATOM 586 N N . ILE A 1 82 ? -6.626 -12.196 2.978 1.00 83.19 82 ILE A N 1
ATOM 587 C CA . ILE A 1 82 ? -6.365 -11.972 1.558 1.00 83.19 82 ILE A CA 1
ATOM 588 C C . ILE A 1 82 ? -4.850 -11.956 1.379 1.00 83.19 82 ILE A C 1
ATOM 590 O O . ILE A 1 82 ? -4.175 -11.100 1.948 1.00 83.19 82 ILE A O 1
ATOM 594 N N . ASP A 1 83 ? -4.319 -12.880 0.576 1.00 87.31 83 ASP A N 1
ATOM 595 C CA . ASP A 1 83 ? -2.921 -12.829 0.150 1.00 87.31 83 ASP A CA 1
ATOM 596 C C . ASP A 1 83 ? -2.743 -11.671 -0.853 1.00 87.31 83 ASP A C 1
ATOM 598 O O . ASP A 1 83 ? -3.247 -11.752 -1.982 1.00 87.31 83 ASP A O 1
ATOM 602 N N . PRO A 1 84 ? -2.034 -10.590 -0.475 1.00 85.44 84 PRO A N 1
ATOM 603 C CA . PRO A 1 84 ? -1.890 -9.417 -1.328 1.00 85.44 84 PRO A CA 1
ATOM 604 C C . PRO A 1 84 ? -1.126 -9.727 -2.620 1.00 85.44 84 PRO A C 1
ATOM 606 O O . PRO A 1 84 ? -1.362 -9.075 -3.638 1.00 85.44 84 PRO A O 1
ATOM 609 N N . LEU A 1 85 ? -0.231 -10.721 -2.608 1.00 89.44 85 LEU A N 1
ATOM 610 C CA . LEU A 1 85 ? 0.536 -11.104 -3.788 1.00 89.44 85 LEU A CA 1
ATOM 611 C C . LEU A 1 85 ? -0.340 -11.869 -4.783 1.00 89.44 85 LEU A C 1
ATOM 613 O O . LEU A 1 85 ? -0.285 -11.594 -5.982 1.00 89.44 85 LEU A O 1
ATOM 617 N N . ALA A 1 86 ? -1.174 -12.787 -4.292 1.00 88.00 86 ALA A N 1
ATOM 618 C CA . ALA A 1 86 ? -2.119 -13.519 -5.129 1.00 88.00 86 ALA A CA 1
ATOM 619 C C . ALA A 1 86 ? -3.170 -12.586 -5.755 1.00 88.00 86 ALA A C 1
ATOM 621 O O . ALA A 1 86 ? -3.457 -12.706 -6.947 1.00 88.00 86 ALA A O 1
ATOM 622 N N . ALA A 1 87 ? -3.691 -11.625 -4.982 1.00 87.38 87 ALA A N 1
ATOM 623 C CA . ALA A 1 87 ? -4.636 -10.621 -5.473 1.00 87.38 87 ALA A CA 1
ATOM 624 C C . ALA A 1 87 ? -4.016 -9.746 -6.577 1.00 87.38 87 ALA A C 1
ATOM 626 O O . ALA A 1 87 ? -4.557 -9.661 -7.678 1.00 87.38 87 ALA A O 1
ATOM 627 N N . ALA A 1 88 ? -2.823 -9.191 -6.334 1.00 85.31 88 ALA A N 1
ATOM 628 C CA . ALA A 1 88 ? -2.113 -8.386 -7.328 1.00 85.31 88 ALA A CA 1
ATOM 629 C C . ALA A 1 88 ? -1.769 -9.182 -8.601 1.00 85.31 88 ALA A C 1
ATOM 631 O O . ALA A 1 88 ? -1.823 -8.649 -9.711 1.00 85.31 88 ALA A O 1
ATOM 632 N N . HIS A 1 89 ? -1.427 -10.466 -8.458 1.00 85.88 89 HIS A N 1
ATOM 633 C CA . HIS A 1 89 ? -1.168 -11.349 -9.592 1.00 85.88 89 HIS A CA 1
ATOM 634 C C . HIS A 1 89 ? -2.428 -11.580 -10.444 1.00 85.88 89 HIS A C 1
ATOM 636 O O . HIS A 1 89 ? -2.355 -11.516 -11.672 1.00 85.88 89 HIS A O 1
ATOM 642 N N . ALA A 1 90 ? -3.580 -11.827 -9.814 1.00 85.12 90 ALA A N 1
ATOM 643 C CA . ALA A 1 90 ? -4.852 -12.005 -10.513 1.00 85.12 90 ALA A CA 1
ATOM 644 C C . ALA A 1 90 ? -5.271 -10.737 -11.275 1.00 85.12 90 ALA A C 1
ATOM 646 O O . ALA A 1 90 ? -5.617 -10.823 -12.455 1.00 85.12 90 ALA A O 1
ATOM 647 N N . ASP A 1 91 ? -5.149 -9.566 -10.645 1.00 82.38 91 ASP A N 1
ATOM 648 C CA . ASP A 1 91 ? -5.461 -8.275 -11.267 1.00 82.38 91 ASP A CA 1
ATOM 649 C C . ASP A 1 91 ? -4.555 -7.990 -12.472 1.00 82.38 91 ASP A C 1
ATOM 651 O O . ASP A 1 91 ? -5.023 -7.572 -13.534 1.00 82.38 91 ASP A O 1
ATOM 655 N N . GLY A 1 92 ? -3.255 -8.278 -12.348 1.00 79.94 92 GLY A N 1
ATOM 656 C CA . GLY A 1 92 ? -2.304 -8.155 -13.451 1.00 79.94 92 GLY A CA 1
ATOM 657 C C . GLY A 1 92 ? -2.625 -9.088 -14.625 1.00 79.94 92 GLY A C 1
ATOM 658 O O . GLY A 1 92 ? -2.550 -8.674 -15.783 1.00 79.94 92 GLY A O 1
ATOM 659 N N . TYR A 1 93 ? -3.029 -10.331 -14.348 1.00 79.31 93 TYR A N 1
ATOM 660 C CA . TYR A 1 93 ? -3.418 -11.298 -15.381 1.00 79.31 93 TYR A CA 1
ATOM 661 C C . TYR A 1 93 ? -4.719 -10.895 -16.099 1.00 79.31 93 TYR A C 1
ATOM 663 O O . TYR A 1 93 ? -4.825 -10.992 -17.328 1.00 79.31 93 TYR A O 1
ATOM 671 N N . ALA A 1 94 ? -5.700 -10.384 -15.355 1.00 76.31 94 ALA A N 1
ATOM 672 C CA . ALA A 1 94 ? -6.941 -9.856 -15.914 1.00 76.31 94 ALA A CA 1
ATOM 673 C C . ALA A 1 94 ? -6.689 -8.617 -16.795 1.00 76.31 94 ALA A C 1
ATOM 675 O O . ALA A 1 94 ? -7.197 -8.532 -17.913 1.00 76.31 94 ALA A O 1
ATOM 676 N N . ALA A 1 95 ? -5.837 -7.691 -16.349 1.00 73.00 95 ALA A N 1
ATOM 677 C CA . ALA A 1 95 ? -5.462 -6.515 -17.133 1.00 73.00 95 ALA A CA 1
ATOM 678 C C . ALA A 1 95 ? -4.710 -6.882 -18.426 1.00 73.00 95 ALA A C 1
ATOM 680 O O . ALA A 1 95 ? -4.949 -6.283 -19.475 1.00 73.00 95 ALA A O 1
ATOM 681 N N . ALA A 1 96 ? -3.839 -7.895 -18.380 1.00 61.88 96 ALA A N 1
ATOM 682 C CA . ALA A 1 96 ? -3.123 -8.378 -19.558 1.00 61.88 96 ALA A CA 1
ATOM 683 C C . ALA A 1 96 ? -4.072 -8.995 -20.599 1.00 61.88 96 ALA A C 1
ATOM 685 O O . ALA A 1 96 ? -3.960 -8.696 -21.790 1.00 61.88 96 ALA A O 1
ATOM 686 N N . SER A 1 97 ? -5.038 -9.804 -20.155 1.00 59.91 97 SER A N 1
ATOM 687 C CA . SER A 1 97 ? -6.004 -10.473 -21.041 1.00 59.91 97 SER A CA 1
ATOM 688 C C . SER A 1 97 ? -7.069 -9.535 -21.626 1.00 59.91 97 SER A C 1
ATOM 690 O O . SER A 1 97 ? -7.568 -9.803 -22.715 1.00 59.91 97 SER A O 1
ATOM 692 N N . GLY A 1 98 ? -7.360 -8.403 -20.977 1.00 56.16 98 GLY A N 1
ATOM 693 C CA . GLY A 1 98 ? -8.233 -7.351 -21.515 1.00 56.16 98 GLY A CA 1
ATOM 694 C C . GLY A 1 98 ? -7.580 -6.419 -22.549 1.00 56.16 98 GLY A C 1
ATOM 695 O O . GLY A 1 98 ? -8.280 -5.618 -23.162 1.00 56.16 98 GLY A O 1
ATOM 696 N N . SER A 1 99 ? -6.258 -6.501 -22.754 1.00 54.06 99 SER A N 1
ATOM 697 C CA . SER A 1 99 ? -5.505 -5.606 -23.656 1.00 54.06 99 SER A CA 1
ATOM 698 C C . SER A 1 99 ? -5.280 -6.145 -25.077 1.00 54.06 99 SER A C 1
ATOM 700 O O . SER A 1 99 ? -4.733 -5.436 -25.921 1.00 54.06 99 SER A O 1
ATOM 702 N N . MET A 1 100 ? -5.732 -7.367 -25.379 1.00 50.78 100 MET A N 1
ATOM 703 C CA . MET A 1 100 ? -5.690 -7.921 -26.735 1.00 50.78 100 MET A CA 1
ATOM 704 C C . MET A 1 100 ? -6.968 -7.529 -27.487 1.00 50.78 100 MET A C 1
ATOM 706 O O . MET A 1 100 ? -7.934 -8.284 -27.537 1.00 50.78 100 MET A O 1
ATOM 710 N N . ASN A 1 101 ? -6.981 -6.318 -28.041 1.00 51.50 101 ASN A N 1
ATOM 711 C CA . ASN A 1 101 ? -7.980 -5.900 -29.022 1.00 51.50 101 ASN A CA 1
ATOM 712 C C . ASN A 1 101 ? -7.684 -6.647 -30.344 1.00 51.50 101 ASN A C 1
ATOM 714 O O . ASN A 1 101 ? -6.585 -6.466 -30.871 1.00 51.50 101 ASN A O 1
ATOM 718 N N . PRO A 1 102 ? -8.572 -7.517 -30.867 1.00 57.31 102 PRO A N 1
ATOM 719 C CA . PRO A 1 102 ? -8.286 -8.290 -32.076 1.00 57.31 102 PRO A CA 1
ATOM 720 C C . PRO A 1 102 ? -8.474 -7.515 -33.391 1.00 57.31 102 PRO A C 1
ATOM 722 O O . PRO A 1 102 ? -8.201 -8.090 -34.438 1.00 57.31 102 PRO A O 1
ATOM 725 N N . ASP A 1 103 ? -8.876 -6.240 -33.359 1.00 50.41 103 ASP A N 1
ATOM 726 C CA . ASP A 1 103 ? -9.086 -5.436 -34.568 1.00 50.41 103 ASP A CA 1
ATOM 727 C C . ASP A 1 103 ? -8.263 -4.137 -34.539 1.00 50.41 103 ASP A C 1
ATOM 729 O O . ASP A 1 103 ? -8.571 -3.185 -33.812 1.00 50.41 103 ASP A O 1
ATOM 733 N N . GLY A 1 104 ? -7.212 -4.121 -35.362 1.00 44.59 104 GLY A N 1
ATOM 734 C CA . GLY A 1 104 ? -6.348 -2.982 -35.669 1.00 44.59 104 GLY A CA 1
ATOM 735 C C . GLY A 1 104 ? -5.380 -3.322 -36.790 1.00 44.59 104 GLY A C 1
ATOM 736 O O . GLY A 1 104 ? -4.333 -3.929 -36.477 1.00 44.59 104 GLY A O 1
#